Protein AF-A0A2S6QCD1-F1 (afdb_monomer_lite)

Structure (mmCIF, N/CA/C/O backbone):
data_AF-A0A2S6QCD1-F1
#
_entry.id   AF-A0A2S6QCD1-F1
#
loop_
_atom_site.group_PDB
_atom_site.id
_atom_site.type_symbol
_atom_site.label_atom_id
_atom_site.label_alt_id
_atom_site.label_comp_id
_atom_site.label_asym_id
_atom_site.label_entity_id
_atom_site.label_seq_id
_atom_site.pdbx_PDB_ins_code
_atom_site.Cartn_x
_atom_site.Cartn_y
_atom_site.Cartn_z
_atom_site.occupancy
_atom_site.B_iso_or_equiv
_atom_site.auth_seq_id
_atom_site.auth_comp_id
_atom_site.auth_asym_id
_atom_site.auth_atom_id
_atom_site.pdbx_PDB_model_num
ATOM 1 N N . MET A 1 1 ? -25.610 -1.539 6.648 1.00 67.94 1 MET A N 1
ATOM 2 C CA . MET A 1 1 ? -25.029 -2.696 7.358 1.00 67.94 1 MET A CA 1
ATOM 3 C C . MET A 1 1 ? -24.062 -2.124 8.366 1.00 67.94 1 MET A C 1
ATOM 5 O O . MET A 1 1 ? -23.343 -1.209 7.986 1.00 67.94 1 MET A O 1
ATOM 9 N N . ASN A 1 2 ? -24.122 -2.568 9.617 1.00 76.62 2 ASN A N 1
ATOM 10 C CA . ASN A 1 2 ? -23.257 -2.034 10.668 1.00 76.62 2 ASN A CA 1
ATOM 11 C C . ASN A 1 2 ? -22.006 -2.89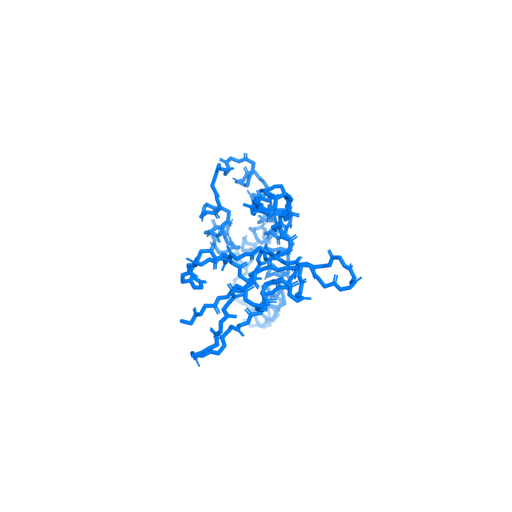9 10.776 1.00 76.62 2 ASN A C 1
ATOM 13 O O . ASN A 1 2 ? -22.045 -4.085 10.435 1.00 76.62 2 ASN A O 1
ATOM 17 N N . VAL A 1 3 ? -20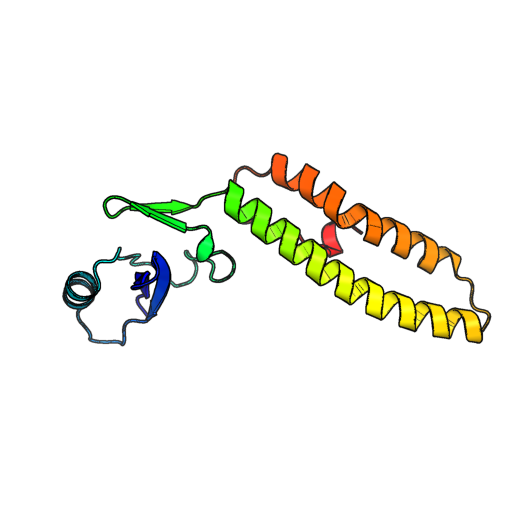.909 -2.302 11.220 1.00 80.56 3 VAL A N 1
ATOM 18 C CA . VAL A 1 3 ? -19.627 -2.982 11.390 1.00 80.56 3 VAL A CA 1
ATOM 19 C C . VAL A 1 3 ? -19.071 -2.694 12.776 1.00 80.56 3 VAL A C 1
ATOM 21 O O . VAL A 1 3 ? -19.347 -1.649 13.358 1.00 80.56 3 VAL A O 1
ATOM 24 N N . ILE A 1 4 ? -18.303 -3.636 13.311 1.00 82.50 4 ILE A N 1
ATOM 25 C CA . ILE A 1 4 ? -17.573 -3.472 14.568 1.00 82.50 4 ILE A CA 1
ATOM 26 C C . ILE A 1 4 ? -16.097 -3.686 14.267 1.00 82.50 4 ILE A C 1
ATOM 28 O O . ILE A 1 4 ? -15.738 -4.709 13.681 1.00 82.50 4 ILE A O 1
ATOM 32 N N . LEU A 1 5 ? -15.257 -2.736 14.677 1.00 84.50 5 LEU A N 1
ATOM 33 C CA . LEU A 1 5 ? -13.808 -2.882 14.651 1.00 84.50 5 LEU A CA 1
ATOM 34 C C . LEU A 1 5 ? -13.351 -3.347 16.038 1.00 84.50 5 LEU A C 1
ATOM 36 O O . LEU A 1 5 ? -13.658 -2.721 17.054 1.00 84.50 5 LEU A O 1
ATOM 40 N N . HIS A 1 6 ? -12.634 -4.462 16.103 1.00 84.00 6 HIS A N 1
ATOM 41 C CA . HIS A 1 6 ? -12.171 -5.023 17.370 1.00 84.00 6 HIS A CA 1
ATOM 42 C C . HIS A 1 6 ? -10.815 -5.709 17.224 1.00 84.00 6 HIS A C 1
ATOM 44 O O . HIS A 1 6 ? -10.312 -5.899 16.116 1.00 84.00 6 HIS A O 1
ATOM 50 N N . LYS A 1 7 ? -10.222 -6.088 18.357 1.00 84.81 7 LYS A N 1
ATOM 51 C CA . LYS A 1 7 ? -9.048 -6.959 18.398 1.00 84.81 7 LYS A CA 1
ATOM 52 C C . LYS A 1 7 ? -9.498 -8.420 18.436 1.00 84.81 7 LYS A C 1
ATOM 54 O O . LYS A 1 7 ? -10.483 -8.735 19.100 1.00 84.81 7 LYS A O 1
ATOM 59 N N . ASN A 1 8 ? -8.818 -9.303 17.711 1.00 85.00 8 ASN A N 1
ATOM 60 C CA . ASN A 1 8 ? -8.969 -10.750 17.901 1.00 85.00 8 ASN A CA 1
ATOM 61 C C . ASN A 1 8 ? -8.037 -11.259 19.015 1.00 85.00 8 ASN A C 1
ATOM 63 O O . ASN A 1 8 ? -7.246 -10.491 19.564 1.00 85.00 8 ASN A O 1
ATOM 67 N N . ASP A 1 9 ? -8.084 -12.562 19.296 1.00 84.12 9 ASP A N 1
ATOM 68 C CA . ASP A 1 9 ? -7.270 -13.211 20.339 1.00 84.12 9 ASP A CA 1
ATOM 69 C C . ASP A 1 9 ? -5.752 -13.040 20.131 1.00 84.12 9 ASP A C 1
ATOM 71 O O . ASP A 1 9 ? -4.978 -13.093 21.082 1.00 84.12 9 ASP A O 1
ATOM 75 N N . ASN A 1 10 ? -5.323 -12.761 18.895 1.00 85.06 10 ASN A N 1
ATOM 76 C CA . ASN A 1 10 ? -3.927 -12.502 18.537 1.00 85.06 10 ASN A CA 1
ATOM 77 C C . ASN A 1 10 ? -3.553 -11.005 18.596 1.00 85.06 10 ASN A C 1
ATOM 79 O O . ASN A 1 10 ? -2.481 -10.622 18.131 1.00 85.06 10 ASN A O 1
ATOM 83 N N . GLY A 1 11 ? -4.440 -10.125 19.076 1.00 81.12 11 GLY A N 1
ATOM 84 C CA . GLY A 1 11 ? -4.205 -8.676 19.144 1.00 81.12 11 GLY A CA 1
ATOM 85 C C . GLY A 1 11 ? -4.226 -7.950 17.789 1.00 81.12 11 GLY A C 1
ATOM 86 O O . GLY A 1 11 ? -3.819 -6.786 17.692 1.00 81.12 11 GLY A O 1
ATOM 87 N N . SER A 1 12 ? -4.713 -8.602 16.731 1.00 84.44 12 SER A N 1
ATOM 88 C CA . SER A 1 12 ? -4.857 -8.011 15.392 1.00 84.44 12 SER A CA 1
ATOM 89 C C . SER A 1 12 ? -6.200 -7.302 15.240 1.00 84.44 12 SER A C 1
ATOM 91 O O . SER A 1 12 ? -7.193 -7.742 15.814 1.00 84.44 12 SER A O 1
ATOM 93 N N . ASN A 1 13 ? -6.246 -6.225 14.450 1.00 86.06 13 ASN A N 1
ATOM 94 C CA . ASN A 1 13 ? -7.502 -5.537 14.146 1.00 86.06 13 ASN A CA 1
ATOM 95 C C . ASN A 1 13 ? -8.337 -6.355 13.164 1.00 86.06 13 ASN A C 1
ATOM 97 O O . ASN A 1 13 ? -7.832 -6.792 12.131 1.00 86.06 13 ASN A O 1
ATOM 101 N N . VAL A 1 14 ? -9.620 -6.516 13.466 1.00 85.19 14 VAL A N 1
ATOM 102 C CA . VAL A 1 14 ? -10.580 -7.254 12.647 1.00 85.19 14 VAL A CA 1
ATOM 103 C C . VAL A 1 14 ? -11.883 -6.470 12.558 1.00 85.19 14 VAL A C 1
ATOM 105 O O . VAL A 1 14 ? -12.327 -5.859 13.531 1.00 85.19 14 VAL A O 1
ATOM 108 N N . ILE A 1 15 ? -12.497 -6.496 11.374 1.00 84.88 15 ILE A N 1
ATOM 109 C CA . ILE A 1 15 ? -13.832 -5.950 11.137 1.00 84.88 15 ILE A CA 1
ATOM 110 C C . ILE A 1 15 ? -14.828 -7.100 11.098 1.00 84.88 15 ILE A C 1
ATOM 112 O O . ILE A 1 15 ? -14.682 -8.037 10.314 1.00 84.88 15 ILE A O 1
ATOM 116 N N . SER A 1 16 ? -15.872 -6.979 11.907 1.00 84.25 16 SER A N 1
ATOM 117 C CA . SER A 1 16 ? -16.998 -7.904 11.933 1.00 84.25 16 SER A CA 1
ATOM 118 C C . SER A 1 16 ? -18.255 -7.220 11.406 1.00 84.25 16 SER A C 1
ATOM 120 O O . SER A 1 16 ? -18.619 -6.130 11.852 1.00 84.25 16 SER A O 1
ATOM 122 N N . TYR A 1 17 ? -18.936 -7.864 10.460 1.00 84.75 17 TYR A N 1
ATOM 123 C CA . TYR 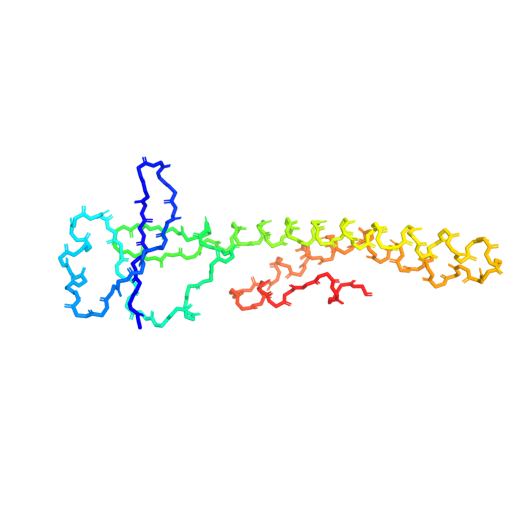A 1 17 ? -20.200 -7.376 9.915 1.00 84.75 17 TYR A CA 1
ATOM 124 C C . TYR A 1 17 ? -21.372 -7.809 10.788 1.00 84.75 17 TYR A C 1
ATOM 126 O O . TYR A 1 17 ? -21.528 -8.988 11.104 1.00 84.75 17 TYR A O 1
ATOM 134 N N . VAL A 1 18 ? -22.238 -6.859 11.130 1.00 82.44 18 VAL A N 1
ATOM 135 C CA . VAL A 1 18 ? -23.432 -7.129 11.928 1.00 82.44 18 VAL A CA 1
ATOM 136 C C . VAL A 1 18 ? -24.632 -7.309 11.005 1.00 82.44 18 VAL A C 1
ATOM 138 O O . VAL A 1 18 ? -25.014 -6.401 10.256 1.00 82.44 18 VAL A O 1
ATOM 141 N N . ALA A 1 19 ? -25.235 -8.497 11.074 1.00 83.94 19 ALA A N 1
ATOM 142 C CA . ALA A 1 19 ? -26.440 -8.832 10.331 1.00 83.94 19 ALA A CA 1
ATOM 143 C C . ALA A 1 19 ? -27.618 -7.920 10.716 1.00 83.94 19 ALA A C 1
ATOM 145 O O . ALA A 1 19 ? -27.732 -7.427 11.842 1.00 83.94 19 ALA A O 1
ATOM 146 N N . LYS A 1 20 ? -28.525 -7.691 9.763 1.00 83.12 20 LYS A N 1
ATOM 147 C CA . LYS A 1 20 ? -29.698 -6.835 9.977 1.00 83.12 20 LYS A CA 1
ATOM 148 C C . LYS A 1 20 ? -30.588 -7.421 11.084 1.00 83.12 20 LYS A C 1
ATOM 150 O O . LYS A 1 20 ? -30.875 -8.611 11.071 1.00 83.12 20 LYS A O 1
ATOM 155 N N . GLY A 1 21 ? -31.046 -6.575 12.008 1.00 82.44 21 GLY A N 1
ATOM 156 C CA . GLY A 1 21 ? -31.936 -6.970 13.109 1.00 82.44 21 GLY A CA 1
ATOM 157 C C . GLY A 1 21 ? -31.231 -7.462 14.379 1.00 82.44 21 GLY A C 1
ATOM 158 O O . GLY A 1 21 ? -31.908 -7.710 15.371 1.00 82.44 21 GLY A O 1
ATOM 159 N N . TYR A 1 22 ? -29.899 -7.566 14.383 1.00 84.00 22 TYR A N 1
ATOM 160 C CA . TYR A 1 22 ? -29.126 -7.896 15.582 1.00 84.00 22 TYR A CA 1
ATOM 161 C C . TYR A 1 22 ? -28.767 -6.647 16.400 1.00 84.00 22 TYR A C 1
ATOM 163 O O . TYR A 1 22 ? -28.523 -5.574 15.848 1.00 84.00 22 TYR A O 1
ATOM 171 N N . ASP A 1 23 ? -28.708 -6.809 17.726 1.00 85.38 23 ASP A N 1
ATOM 172 C CA . ASP A 1 23 ? -28.311 -5.758 18.669 1.00 85.38 23 ASP A CA 1
ATOM 173 C C . ASP A 1 23 ? -26.780 -5.621 18.729 1.00 85.38 23 ASP A C 1
ATOM 175 O O . ASP A 1 23 ? -26.076 -6.461 19.298 1.00 85.38 23 ASP A O 1
ATOM 179 N N . ILE A 1 24 ? -26.274 -4.531 18.154 1.00 80.12 24 ILE A N 1
ATOM 180 C CA . ILE A 1 24 ? -24.844 -4.201 18.086 1.00 80.12 24 ILE A CA 1
ATOM 181 C C . ILE A 1 24 ? -24.241 -4.041 19.481 1.00 80.12 24 ILE A C 1
ATOM 183 O O . ILE A 1 24 ? -23.153 -4.558 19.730 1.00 80.12 24 ILE A O 1
ATOM 187 N N . LYS A 1 25 ? -24.951 -3.393 20.416 1.00 81.06 25 LYS A N 1
ATOM 188 C CA . LYS A 1 25 ? -24.440 -3.143 21.773 1.00 81.06 25 LYS A CA 1
ATOM 189 C C . LYS A 1 25 ? -24.228 -4.449 22.523 1.00 81.06 25 LYS A C 1
ATOM 191 O O . LYS A 1 25 ? -23.289 -4.577 23.310 1.00 81.06 25 LYS A O 1
ATOM 196 N N . LYS A 1 26 ? -25.101 -5.430 22.283 1.00 84.06 26 LYS A N 1
ATOM 197 C CA . LYS A 1 26 ? -24.956 -6.770 22.853 1.00 84.06 26 LYS A CA 1
ATOM 198 C C . LYS A 1 26 ? -23.740 -7.488 22.274 1.00 84.06 26 LYS A C 1
ATOM 200 O O . LYS A 1 26 ? -22.962 -8.037 23.048 1.00 84.06 26 LYS A O 1
ATOM 205 N N . ILE A 1 27 ? -23.561 -7.450 20.951 1.00 83.69 27 ILE A N 1
ATOM 206 C CA . ILE A 1 27 ? -22.409 -8.072 20.283 1.00 83.69 27 ILE A CA 1
ATOM 207 C C . ILE A 1 27 ? -21.111 -7.434 20.780 1.00 83.69 27 ILE A C 1
ATOM 209 O O . ILE A 1 27 ? -20.238 -8.151 21.251 1.00 83.69 27 ILE A O 1
ATOM 213 N N . GLN A 1 28 ? -21.013 -6.102 20.783 1.00 78.56 28 GLN A N 1
ATOM 214 C CA . GLN A 1 28 ? -19.832 -5.358 21.231 1.00 78.56 28 GLN A CA 1
ATOM 215 C C . GLN A 1 28 ? -19.347 -5.797 22.622 1.00 78.56 28 GLN A C 1
ATOM 217 O O . GLN A 1 28 ? -18.152 -6.011 22.817 1.00 78.56 28 GLN A O 1
ATOM 222 N N . LYS A 1 29 ? -20.269 -5.975 23.579 1.00 80.50 29 LYS A N 1
ATOM 223 C CA . LYS A 1 29 ? -19.941 -6.439 24.937 1.00 80.50 29 LYS A CA 1
ATOM 224 C C . LYS A 1 29 ? -19.359 -7.852 24.973 1.00 80.50 29 LYS A C 1
ATOM 226 O O . LYS A 1 29 ? -18.592 -8.149 25.879 1.00 80.50 29 LYS A O 1
ATOM 231 N N . GLN A 1 30 ? -19.739 -8.717 24.034 1.00 82.75 30 GLN A N 1
ATOM 232 C CA . GLN A 1 30 ? -19.253 -10.098 23.971 1.00 82.75 30 GLN A CA 1
ATOM 233 C C . GLN A 1 30 ? -17.843 -10.190 23.383 1.00 82.75 30 GLN A C 1
ATOM 235 O O . GLN A 1 30 ? -17.060 -11.012 23.840 1.00 82.75 30 GLN A O 1
ATOM 240 N N . ILE A 1 31 ? -17.527 -9.353 22.391 1.00 79.56 31 ILE A N 1
ATOM 241 C CA . ILE A 1 31 ? -16.240 -9.390 21.674 1.00 79.56 31 ILE A CA 1
ATOM 242 C C . ILE A 1 31 ? -15.211 -8.363 22.170 1.00 79.56 31 ILE A C 1
ATOM 244 O O . ILE A 1 31 ? -14.068 -8.410 21.737 1.00 79.56 31 ILE A O 1
ATOM 248 N N . GLY A 1 32 ? -15.585 -7.434 23.059 1.00 69.88 32 GLY A N 1
ATOM 249 C CA . GLY A 1 32 ? -14.647 -6.469 23.650 1.00 69.88 32 GLY A CA 1
ATOM 250 C C . GLY A 1 32 ? -14.065 -5.466 22.643 1.00 69.88 32 GLY A C 1
ATOM 251 O O . GLY A 1 32 ? -12.857 -5.252 22.614 1.00 69.88 32 GLY A O 1
ATOM 252 N N . GLY A 1 33 ? -14.914 -4.867 21.800 1.00 69.19 33 GLY A N 1
ATOM 253 C CA . GLY A 1 33 ? -14.499 -3.991 20.694 1.00 69.19 33 GLY A CA 1
ATOM 254 C C . GLY A 1 33 ? -15.075 -2.575 20.719 1.00 69.19 33 GLY A C 1
ATOM 255 O O . GLY A 1 33 ? -15.866 -2.214 21.596 1.00 69.19 33 GLY A O 1
ATOM 256 N N . VAL A 1 34 ? -14.714 -1.786 19.702 1.00 67.00 34 VAL A N 1
ATOM 257 C CA . VAL A 1 34 ? -15.238 -0.431 19.491 1.00 67.00 34 VAL A CA 1
ATOM 258 C C . VAL A 1 34 ? -16.255 -0.434 18.364 1.00 67.00 34 VAL A C 1
ATOM 260 O O . VAL A 1 34 ? -16.010 -0.908 17.254 1.00 67.00 34 VAL A O 1
ATOM 263 N N . GLU A 1 35 ? -17.434 0.097 18.666 1.00 67.00 35 GLU A N 1
ATOM 264 C CA . GLU A 1 35 ? -18.468 0.322 17.669 1.00 67.00 35 GLU A CA 1
ATOM 265 C C . GLU A 1 35 ? -18.068 1.513 16.792 1.00 67.00 35 GLU A C 1
ATOM 267 O O . GLU A 1 35 ? -18.106 2.659 17.234 1.00 67.00 35 GLU A O 1
ATOM 2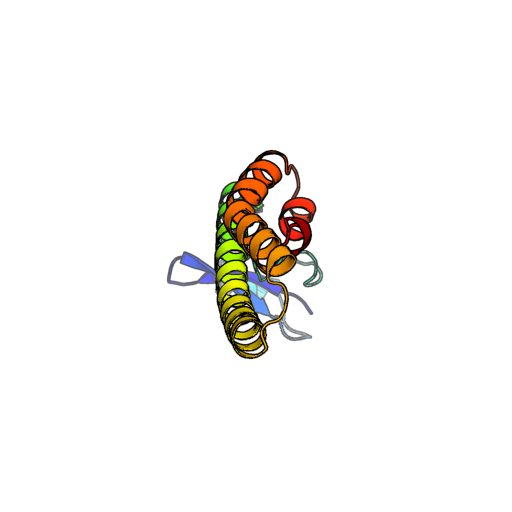72 N N . ILE A 1 36 ? -17.720 1.250 15.531 1.00 62.28 36 ILE A N 1
ATOM 273 C CA . ILE A 1 36 ? -17.708 2.292 14.504 1.00 62.28 36 ILE A CA 1
ATOM 274 C C . ILE A 1 36 ? -19.053 2.206 13.792 1.00 62.28 36 ILE A C 1
ATOM 276 O O . ILE A 1 36 ? -19.240 1.469 12.824 1.00 62.28 36 ILE A O 1
ATOM 280 N N . SER A 1 37 ? -20.029 2.933 14.335 1.00 51.00 37 SER A N 1
ATOM 281 C CA . SER A 1 37 ? -21.366 3.052 13.755 1.00 51.00 37 SER A CA 1
ATOM 282 C C . SER A 1 37 ? -21.347 4.042 12.594 1.00 51.00 37 SER A C 1
ATOM 284 O O . SER A 1 37 ? -21.965 5.102 12.661 1.00 51.00 37 SER A O 1
ATOM 286 N N . THR A 1 38 ? -20.684 3.701 11.500 1.00 47.81 38 THR A N 1
ATOM 287 C CA . THR A 1 38 ? -20.856 4.436 10.251 1.00 47.81 38 THR A CA 1
ATOM 288 C C . THR A 1 38 ? -20.667 3.516 9.053 1.00 47.81 38 THR A C 1
ATOM 290 O O . THR A 1 38 ? -20.204 2.381 9.164 1.00 47.81 38 THR A O 1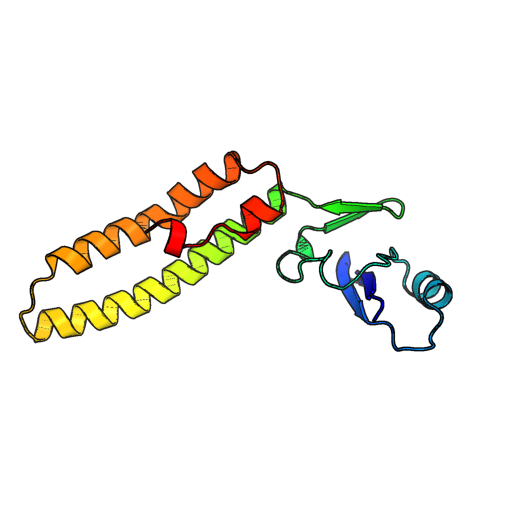
ATOM 293 N N . LYS A 1 39 ? -21.165 3.958 7.894 1.00 54.19 39 LYS A N 1
ATOM 294 C CA . LYS A 1 39 ? -21.088 3.225 6.624 1.00 54.19 39 LYS A CA 1
ATOM 295 C C . LYS A 1 39 ? -19.654 2.718 6.430 1.00 54.19 39 LYS A C 1
ATOM 297 O O . LYS A 1 39 ? -18.712 3.417 6.776 1.00 54.19 39 LYS A O 1
ATOM 302 N N . SER A 1 40 ? -19.485 1.562 5.792 1.00 57.53 40 SER A N 1
ATOM 303 C CA . SER A 1 40 ? -18.185 0.942 5.456 1.00 57.53 40 SER A CA 1
ATOM 304 C C . SER A 1 40 ? -17.185 1.840 4.701 1.00 57.53 40 SER A C 1
ATOM 306 O O . SER A 1 40 ? -16.126 1.375 4.315 1.00 57.53 40 SER A O 1
ATOM 308 N N . GLN A 1 41 ? -17.555 3.085 4.413 1.00 60.59 41 GLN A N 1
ATOM 309 C CA . GLN A 1 41 ? -16.780 4.112 3.738 1.00 60.59 41 GLN A CA 1
ATOM 310 C C . GLN A 1 41 ? -15.762 4.783 4.675 1.00 60.59 41 GLN A C 1
ATOM 312 O O . GLN A 1 41 ? -14.767 5.298 4.178 1.00 60.59 41 GLN A O 1
ATOM 317 N N . ASP A 1 42 ? -15.975 4.739 5.997 1.00 67.50 42 ASP A N 1
ATOM 318 C CA . ASP A 1 42 ? -15.104 5.428 6.966 1.00 67.50 42 ASP A CA 1
ATOM 319 C C . ASP A 1 42 ? -13.911 4.575 7.427 1.00 67.50 42 ASP A C 1
ATOM 321 O O . ASP A 1 42 ? -12.940 5.098 7.976 1.00 67.50 42 ASP A O 1
ATOM 325 N N . ILE A 1 43 ? -13.967 3.260 7.192 1.00 74.88 43 ILE A N 1
ATOM 326 C CA . ILE A 1 43 ? -12.859 2.343 7.458 1.00 74.88 43 ILE A CA 1
ATOM 327 C C . ILE A 1 43 ? -12.305 1.855 6.132 1.00 74.88 43 ILE A C 1
ATOM 329 O O . ILE A 1 43 ? -13.027 1.273 5.322 1.00 74.88 43 ILE A O 1
ATOM 333 N N . ASP A 1 44 ? -11.006 2.038 5.934 1.00 78.25 44 ASP A N 1
ATOM 334 C CA . ASP A 1 44 ? -10.331 1.464 4.785 1.00 78.25 44 ASP A CA 1
ATOM 335 C C . ASP A 1 44 ? -9.802 0.068 5.111 1.00 78.25 44 ASP A C 1
ATOM 337 O O . ASP A 1 44 ? -8.902 -0.103 5.937 1.00 78.25 44 ASP A O 1
ATOM 341 N N . PHE A 1 45 ? -10.357 -0.938 4.438 1.00 80.12 45 PHE A N 1
ATOM 342 C CA . PHE A 1 45 ? -9.949 -2.334 4.590 1.00 80.12 45 PHE A CA 1
ATOM 343 C C . PHE A 1 45 ? -8.465 -2.542 4.287 1.00 80.12 45 PHE A C 1
ATOM 345 O O . PHE A 1 45 ? -7.816 -3.364 4.931 1.00 80.12 45 PHE A O 1
ATOM 352 N N . ASP A 1 46 ? -7.910 -1.748 3.373 1.00 82.06 46 ASP A N 1
ATOM 353 C CA . ASP A 1 46 ? -6.501 -1.806 3.010 1.00 82.06 46 ASP A CA 1
ATOM 354 C C . ASP A 1 46 ? -5.561 -1.349 4.129 1.00 82.06 46 ASP A C 1
ATOM 356 O O . ASP A 1 46 ? -4.377 -1.694 4.117 1.00 82.06 46 ASP A O 1
ATOM 360 N N . TYR A 1 47 ? -6.088 -0.585 5.087 1.00 87.00 47 TYR A N 1
ATOM 361 C CA . TYR A 1 47 ? -5.350 0.013 6.196 1.00 87.00 47 TYR A CA 1
ATOM 362 C C . TYR A 1 47 ? -5.927 -0.370 7.551 1.00 87.00 47 TYR A C 1
ATOM 364 O O . TYR A 1 47 ? -5.569 0.240 8.551 1.00 87.00 47 TYR A O 1
ATOM 372 N N . ILE A 1 48 ? -6.750 -1.420 7.628 1.00 86.50 48 ILE A N 1
ATOM 373 C CA . ILE A 1 48 ? -7.300 -1.928 8.894 1.00 86.50 48 ILE A CA 1
ATOM 374 C C . ILE A 1 48 ? -6.203 -2.149 9.956 1.00 86.50 48 ILE A C 1
ATOM 376 O O . ILE A 1 48 ? -6.388 -1.887 11.144 1.00 86.50 48 ILE A O 1
ATOM 380 N N . ASN A 1 49 ? -5.011 -2.561 9.521 1.00 87.19 49 ASN A N 1
ATOM 381 C CA . ASN A 1 49 ? -3.853 -2.799 10.380 1.00 87.19 49 ASN A CA 1
ATOM 382 C C . ASN A 1 49 ? -3.192 -1.519 10.914 1.00 87.19 49 ASN A C 1
ATOM 384 O O . ASN A 1 49 ? -2.389 -1.612 11.843 1.00 87.19 49 ASN A O 1
ATOM 388 N N . ALA A 1 50 ? -3.507 -0.359 10.338 1.00 89.69 50 ALA A N 1
ATOM 389 C CA . ALA A 1 50 ? -3.052 0.957 10.773 1.00 89.69 50 ALA A CA 1
ATOM 390 C C . ALA A 1 50 ? -4.002 1.614 11.788 1.00 89.69 50 ALA A C 1
ATOM 392 O O . ALA A 1 50 ? -3.704 2.688 12.283 1.00 89.69 50 ALA A O 1
ATOM 393 N N . TYR A 1 51 ? -5.134 0.999 12.132 1.00 86.50 51 TYR A N 1
ATOM 394 C CA . TYR A 1 51 ? -5.990 1.531 13.191 1.00 86.50 51 TYR A CA 1
ATOM 395 C C . TYR A 1 51 ? -5.484 1.097 14.576 1.00 86.50 51 TYR A C 1
ATOM 397 O O . TYR A 1 51 ? -5.163 -0.068 14.798 1.00 86.50 51 TYR A O 1
ATOM 405 N N . ASP A 1 52 ? -5.431 2.013 15.529 1.00 82.38 52 ASP A N 1
ATOM 406 C CA . ASP A 1 52 ? -5.278 1.720 16.949 1.00 82.38 52 ASP A CA 1
ATOM 407 C C . ASP A 1 52 ? -6.638 1.796 17.651 1.00 82.38 52 ASP A C 1
ATOM 409 O O . ASP A 1 52 ? -7.491 2.618 17.310 1.00 82.38 52 ASP A O 1
ATOM 413 N N . ILE A 1 53 ? -6.840 0.908 18.623 1.00 80.31 53 ILE A N 1
ATOM 414 C CA . ILE A 1 53 ? -8.079 0.790 19.388 1.00 80.31 53 ILE A CA 1
ATOM 415 C C . ILE A 1 53 ? -7.718 0.922 20.863 1.00 80.31 53 ILE A C 1
ATOM 417 O O . ILE A 1 53 ? -7.274 -0.040 21.492 1.00 80.31 53 ILE A O 1
ATOM 421 N N . SER A 1 54 ? -7.926 2.111 21.422 1.00 74.69 54 SER A N 1
ATOM 422 C CA . SER A 1 54 ? -7.554 2.437 22.798 1.00 74.69 54 SER A CA 1
ATOM 423 C C . SER A 1 54 ? -8.690 3.171 23.509 1.00 74.69 54 SER A C 1
ATOM 425 O O . SER A 1 54 ? -9.260 4.132 22.998 1.00 74.69 54 SER A O 1
ATOM 427 N N . GLY A 1 55 ? -9.078 2.686 24.697 1.00 68.06 55 GLY A N 1
ATOM 428 C CA . GLY A 1 55 ? -10.071 3.357 25.549 1.00 68.06 55 GLY A CA 1
ATOM 429 C C . GLY A 1 55 ? -11.418 3.637 24.868 1.00 68.06 55 GLY A C 1
ATOM 430 O O . GLY A 1 55 ? -11.985 4.707 25.058 1.00 68.06 55 GLY A O 1
ATOM 431 N N . ASN A 1 56 ? -11.917 2.705 24.052 1.00 69.38 56 ASN A N 1
ATOM 432 C CA . ASN A 1 56 ? -13.107 2.868 23.207 1.00 69.38 56 ASN A CA 1
ATOM 433 C C . ASN A 1 56 ? -13.011 3.894 22.060 1.00 69.38 56 ASN A C 1
ATOM 435 O O . ASN A 1 56 ? -14.019 4.194 21.424 1.00 69.38 56 ASN A O 1
ATOM 439 N N . THR A 1 57 ? -11.816 4.395 21.758 1.00 74.06 57 THR A N 1
ATOM 440 C CA . THR A 1 57 ? -11.562 5.294 20.628 1.00 74.06 57 THR A CA 1
ATOM 4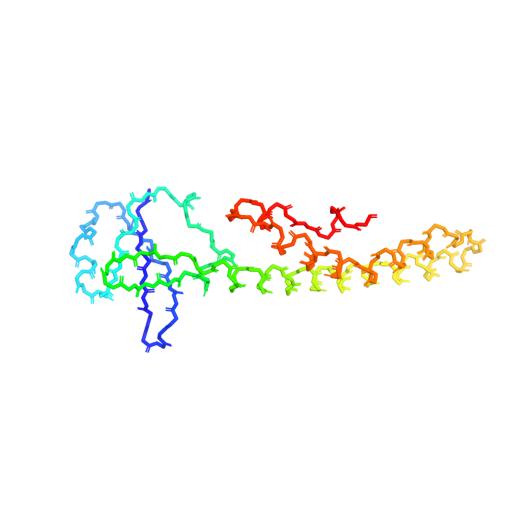41 C C . THR A 1 57 ? -10.817 4.551 19.529 1.00 74.06 57 THR A C 1
ATOM 443 O O . THR A 1 57 ? -10.029 3.644 19.802 1.00 74.06 57 THR A O 1
ATOM 446 N N . VAL A 1 58 ? -11.077 4.939 18.282 1.00 79.25 58 VAL A N 1
ATOM 447 C CA . VAL A 1 58 ? -10.339 4.456 17.118 1.00 79.25 58 VAL A CA 1
ATOM 448 C C . VAL A 1 58 ? -9.490 5.591 16.573 1.00 79.25 58 VAL A C 1
ATOM 450 O O . VAL A 1 58 ? -10.024 6.616 16.157 1.00 79.25 58 VAL A O 1
ATOM 453 N N . ASN A 1 59 ? -8.178 5.386 16.567 1.00 81.81 59 ASN A N 1
ATOM 454 C CA . ASN A 1 59 ? -7.208 6.326 16.022 1.00 81.81 59 ASN A CA 1
ATOM 455 C C . ASN A 1 59 ? -6.541 5.698 14.801 1.00 81.81 59 ASN A C 1
ATOM 457 O O . ASN A 1 59 ? -6.280 4.501 14.791 1.00 81.81 59 ASN A O 1
ATOM 461 N N . LEU A 1 60 ? -6.267 6.479 13.763 1.00 83.69 60 LEU A N 1
ATOM 462 C CA . LEU A 1 60 ? -5.485 6.001 12.627 1.00 83.69 60 LEU A CA 1
ATOM 463 C C . LEU A 1 60 ? -4.015 6.359 12.843 1.00 83.69 60 LEU A C 1
ATOM 465 O O . LEU A 1 60 ? -3.668 7.532 12.970 1.00 83.69 60 LEU A O 1
ATOM 469 N N . ASP A 1 61 ? -3.159 5.349 12.826 1.00 88.25 61 ASP A N 1
ATOM 470 C CA . ASP A 1 61 ? -1.714 5.497 12.769 1.00 88.25 61 ASP A CA 1
ATOM 471 C C . ASP A 1 61 ? -1.296 5.842 11.331 1.00 88.25 61 ASP A C 1
ATOM 473 O O . ASP A 1 61 ? -1.217 4.989 10.440 1.00 88.25 61 ASP A O 1
ATOM 477 N N . LEU A 1 62 ? -1.065 7.135 11.095 1.00 87.25 62 LEU A N 1
ATOM 478 C CA . LEU A 1 62 ? -0.638 7.632 9.789 1.00 87.25 62 LEU A CA 1
ATOM 479 C C . LEU A 1 62 ? 0.756 7.134 9.406 1.00 87.25 62 LEU A C 1
ATOM 481 O O . LEU A 1 62 ? 1.015 6.960 8.220 1.00 87.25 62 LEU A O 1
ATOM 485 N N . GLU A 1 63 ? 1.649 6.897 10.365 1.00 90.19 63 GLU A N 1
ATOM 486 C CA . GLU A 1 63 ? 2.994 6.394 10.084 1.00 90.19 63 GLU A CA 1
ATOM 487 C C . GLU A 1 63 ? 2.912 4.973 9.528 1.00 90.19 63 GLU A C 1
ATOM 489 O O . GLU A 1 63 ? 3.366 4.708 8.412 1.00 90.19 63 GLU A O 1
ATOM 494 N N . LYS A 1 64 ? 2.170 4.100 10.209 1.00 90.56 64 LYS A N 1
ATOM 495 C CA . LYS A 1 64 ? 1.914 2.741 9.726 1.00 90.56 64 LYS A CA 1
ATOM 496 C C . LYS A 1 64 ? 1.149 2.715 8.403 1.00 90.56 64 LYS A C 1
ATOM 498 O O . LYS A 1 64 ? 1.399 1.858 7.552 1.00 90.56 64 LYS A O 1
ATOM 503 N N . ALA A 1 65 ? 0.227 3.654 8.183 1.00 91.94 65 ALA A N 1
ATOM 504 C CA . ALA A 1 65 ? -0.438 3.791 6.889 1.00 91.94 65 ALA A CA 1
ATOM 505 C C . ALA A 1 65 ? 0.553 4.156 5.767 1.00 91.94 65 ALA A C 1
ATOM 507 O O . ALA A 1 65 ? 0.488 3.571 4.683 1.00 91.94 65 ALA A O 1
ATOM 508 N N . ARG A 1 66 ? 1.511 5.058 6.015 1.00 92.56 66 ARG A N 1
ATOM 509 C CA . ARG A 1 66 ? 2.570 5.389 5.044 1.00 92.56 66 ARG A CA 1
ATOM 510 C C . ARG A 1 66 ? 3.436 4.171 4.723 1.00 92.56 66 ARG A C 1
ATOM 512 O O . ARG A 1 66 ? 3.651 3.878 3.547 1.00 92.56 66 ARG A O 1
ATOM 519 N N . GLU A 1 67 ? 3.860 3.413 5.733 1.00 92.69 67 GLU A N 1
ATOM 520 C CA . GLU A 1 67 ? 4.656 2.192 5.539 1.00 92.69 67 GLU A CA 1
ATOM 521 C C . GLU A 1 67 ? 3.939 1.167 4.650 1.00 92.69 67 GLU A C 1
ATOM 523 O O . GLU A 1 67 ? 4.504 0.653 3.678 1.00 92.69 67 GLU A O 1
ATOM 528 N N . LEU A 1 68 ? 2.661 0.903 4.943 1.00 93.44 68 LEU A N 1
ATOM 529 C CA . LEU A 1 68 ? 1.832 0.002 4.143 1.00 93.44 68 LEU A CA 1
ATOM 530 C C . LEU A 1 68 ? 1.673 0.509 2.706 1.00 93.44 68 LEU A C 1
ATOM 532 O O . LEU A 1 68 ? 1.710 -0.290 1.765 1.00 93.44 68 LEU A O 1
ATOM 536 N N . LYS A 1 69 ? 1.538 1.826 2.513 1.00 94.12 69 LYS A N 1
ATOM 537 C CA . LYS A 1 69 ? 1.432 2.421 1.179 1.00 94.12 69 LYS A CA 1
ATOM 538 C C . LYS A 1 69 ? 2.712 2.237 0.369 1.00 94.12 69 LYS A C 1
ATOM 540 O O . LYS A 1 69 ? 2.634 1.815 -0.786 1.00 94.12 69 LYS A O 1
ATOM 545 N N . ILE A 1 70 ? 3.877 2.497 0.964 1.00 94.19 70 ILE A N 1
ATOM 546 C CA . ILE A 1 70 ? 5.175 2.266 0.314 1.00 94.19 70 ILE A CA 1
ATOM 547 C C . ILE A 1 70 ? 5.339 0.804 -0.070 1.00 94.19 70 ILE A C 1
ATOM 549 O O . ILE A 1 70 ? 5.747 0.509 -1.195 1.00 94.19 70 ILE A O 1
ATOM 553 N N . LYS A 1 71 ? 4.978 -0.116 0.828 1.00 94.25 71 LYS A N 1
ATOM 554 C CA . LYS A 1 71 ? 5.033 -1.548 0.538 1.00 94.25 71 LYS A CA 1
ATOM 555 C C . LYS A 1 71 ? 4.194 -1.903 -0.693 1.00 94.25 71 LYS A C 1
ATOM 557 O O . LYS A 1 71 ? 4.722 -2.515 -1.617 1.00 94.25 71 LYS A O 1
ATOM 562 N N . LYS A 1 72 ? 2.945 -1.433 -0.761 1.00 93.44 72 LYS A N 1
ATOM 563 C CA . LYS A 1 72 ? 2.060 -1.650 -1.920 1.00 93.44 72 LYS A CA 1
ATOM 564 C C . LYS A 1 72 ? 2.615 -1.069 -3.219 1.00 93.44 72 LYS A C 1
ATOM 566 O O . LYS A 1 72 ? 2.485 -1.684 -4.274 1.00 93.44 72 LYS A O 1
ATOM 571 N N . ILE A 1 73 ? 3.240 0.108 -3.159 1.00 94.75 73 ILE A N 1
ATOM 572 C CA . ILE A 1 73 ? 3.888 0.721 -4.328 1.00 94.75 73 ILE A CA 1
ATOM 573 C C . ILE A 1 73 ? 5.062 -0.139 -4.802 1.00 94.75 73 ILE A C 1
ATOM 575 O O . ILE A 1 73 ? 5.211 -0.332 -6.005 1.00 94.75 73 ILE A O 1
ATOM 579 N N . ARG A 1 74 ? 5.867 -0.691 -3.885 1.00 94.75 74 ARG A N 1
ATOM 580 C CA . ARG A 1 74 ? 6.967 -1.609 -4.228 1.00 94.75 74 ARG A CA 1
ATOM 581 C C . ARG A 1 74 ? 6.447 -2.902 -4.861 1.00 94.75 74 ARG A C 1
ATOM 583 O O . ARG A 1 74 ? 6.978 -3.307 -5.884 1.00 94.75 74 ARG A O 1
ATOM 590 N N . GLU A 1 75 ? 5.380 -3.485 -4.321 1.00 94.31 75 GLU A N 1
ATOM 591 C CA . GLU A 1 75 ? 4.735 -4.677 -4.895 1.00 94.31 75 GLU A CA 1
ATOM 592 C C . GLU A 1 75 ? 4.189 -4.398 -6.308 1.00 94.31 75 GLU A C 1
ATOM 594 O O . GLU A 1 75 ? 4.517 -5.111 -7.252 1.00 94.31 75 GLU A O 1
ATOM 599 N N . SER A 1 76 ? 3.452 -3.296 -6.487 1.00 93.69 76 SER A N 1
ATOM 600 C CA . SER A 1 76 ? 2.922 -2.892 -7.804 1.00 93.69 76 SER A CA 1
ATOM 601 C C . SER A 1 76 ? 4.042 -2.600 -8.811 1.00 93.69 76 SER A C 1
ATOM 603 O O . SER A 1 76 ? 3.923 -2.895 -9.998 1.00 93.69 76 SER A O 1
ATOM 605 N N . ARG A 1 77 ? 5.159 -2.023 -8.348 1.00 94.69 77 ARG A N 1
ATOM 606 C CA . ARG A 1 77 ? 6.356 -1.782 -9.166 1.00 94.69 77 ARG A CA 1
ATOM 607 C C . ARG A 1 77 ? 6.946 -3.084 -9.681 1.00 94.69 77 ARG A C 1
ATOM 609 O O . ARG A 1 77 ? 7.356 -3.138 -10.835 1.00 94.69 77 ARG A O 1
ATOM 616 N N . ASP A 1 78 ? 7.013 -4.103 -8.836 1.00 93.88 78 ASP A N 1
ATOM 617 C CA . ASP A 1 78 ? 7.587 -5.393 -9.208 1.00 93.88 78 ASP A CA 1
ATOM 618 C C . ASP A 1 78 ? 6.730 -6.081 -10.281 1.00 93.88 78 ASP A C 1
ATOM 620 O O . ASP A 1 78 ? 7.271 -6.596 -11.259 1.00 93.88 78 ASP A O 1
ATOM 624 N N . GLU A 1 79 ? 5.400 -5.981 -10.188 1.00 94.06 79 GLU A N 1
ATOM 625 C CA . GLU A 1 79 ? 4.488 -6.420 -11.255 1.00 94.06 79 GLU A CA 1
ATOM 626 C C . GLU A 1 79 ? 4.727 -5.664 -12.572 1.00 94.06 79 GLU A C 1
ATOM 628 O O . GLU A 1 79 ? 4.808 -6.276 -13.640 1.00 94.06 79 GLU A O 1
ATOM 633 N N . MET A 1 80 ? 4.904 -4.340 -12.507 1.00 93.50 80 MET A N 1
ATOM 634 C CA . MET A 1 80 ? 5.206 -3.526 -13.690 1.00 93.50 80 MET A CA 1
ATOM 635 C C . MET A 1 80 ? 6.577 -3.843 -14.298 1.00 93.50 80 MET A C 1
ATOM 637 O O . MET A 1 80 ? 6.716 -3.786 -15.518 1.00 93.50 80 MET A O 1
ATOM 641 N N . PHE A 1 81 ? 7.581 -4.213 -13.496 1.00 94.25 81 PHE A N 1
ATOM 642 C CA . PHE A 1 81 ? 8.869 -4.678 -14.021 1.00 94.25 81 PHE A CA 1
ATOM 643 C C . PHE A 1 81 ? 8.736 -5.992 -14.796 1.00 94.25 81 PHE A C 1
ATOM 645 O O . PHE A 1 81 ? 9.351 -6.133 -15.849 1.00 94.25 81 PHE A O 1
ATOM 652 N N . ILE A 1 82 ? 7.898 -6.924 -14.331 1.00 94.06 82 ILE A N 1
ATOM 653 C CA . ILE A 1 82 ? 7.633 -8.179 -15.051 1.00 94.06 82 ILE A CA 1
ATOM 654 C C . ILE A 1 82 ? 6.973 -7.902 -16.410 1.00 94.06 82 ILE A C 1
ATOM 656 O O . ILE A 1 82 ? 7.313 -8.538 -17.409 1.00 94.06 82 ILE A O 1
ATOM 660 N N . ASP A 1 83 ? 6.017 -6.972 -16.463 1.00 93.44 83 ASP A N 1
ATOM 661 C CA . ASP A 1 83 ? 5.401 -6.546 -17.724 1.00 93.44 83 ASP A CA 1
ATOM 662 C C . ASP A 1 83 ? 6.406 -5.836 -18.648 1.00 93.44 83 ASP A C 1
ATOM 664 O O . ASP A 1 83 ? 6.490 -6.141 -19.842 1.00 93.44 83 ASP A O 1
ATOM 668 N N . PHE A 1 84 ? 7.216 -4.939 -18.082 1.00 93.81 84 PHE A N 1
ATOM 669 C CA . PHE A 1 84 ? 8.287 -4.248 -18.789 1.00 93.81 84 PHE A CA 1
ATOM 670 C C . PHE A 1 84 ? 9.260 -5.228 -19.452 1.00 93.81 84 PHE A C 1
ATOM 672 O O . PHE A 1 84 ? 9.537 -5.080 -20.642 1.00 93.81 84 PHE A O 1
ATOM 679 N N . ASP A 1 85 ? 9.748 -6.235 -18.722 1.00 93.88 85 ASP A N 1
ATOM 680 C CA . ASP A 1 85 ? 10.726 -7.196 -19.242 1.00 93.88 85 ASP A CA 1
ATOM 681 C C . ASP A 1 85 ? 10.161 -7.960 -20.452 1.00 93.88 85 ASP A C 1
ATOM 683 O O . ASP A 1 85 ? 10.839 -8.108 -21.469 1.00 93.88 85 ASP A O 1
ATOM 687 N N . LYS A 1 86 ? 8.873 -8.335 -20.419 1.00 94.62 86 LYS A N 1
ATOM 688 C CA . LYS A 1 86 ? 8.194 -8.961 -21.570 1.00 94.62 86 LYS A CA 1
ATOM 689 C C . LYS A 1 86 ? 8.145 -8.037 -22.786 1.00 94.62 86 LYS A C 1
ATOM 691 O O . LYS A 1 86 ? 8.444 -8.472 -23.899 1.00 94.62 86 LYS A O 1
ATOM 696 N N . ARG A 1 87 ? 7.757 -6.771 -22.595 1.00 94.31 87 ARG A N 1
ATOM 697 C CA . ARG A 1 87 ? 7.701 -5.777 -23.683 1.00 94.31 87 ARG A CA 1
ATOM 698 C C . ARG A 1 87 ? 9.085 -5.488 -24.251 1.00 94.31 87 ARG A C 1
ATOM 700 O O . ARG A 1 87 ? 9.229 -5.363 -25.466 1.00 94.31 87 ARG A O 1
ATOM 707 N N . TYR A 1 88 ? 10.089 -5.408 -23.384 1.00 95.12 88 TYR A N 1
ATOM 708 C CA . TYR A 1 88 ? 11.476 -5.203 -23.769 1.00 95.12 88 TYR A CA 1
ATOM 709 C C . TYR A 1 88 ? 11.998 -6.355 -24.628 1.00 95.12 88 TYR A C 1
ATOM 711 O O . TYR A 1 88 ? 12.557 -6.102 -25.693 1.00 95.12 88 TYR A O 1
ATOM 719 N N . ASP A 1 89 ? 11.767 -7.602 -24.218 1.00 95.38 89 ASP A N 1
ATOM 720 C CA . ASP A 1 89 ? 12.216 -8.784 -24.959 1.00 95.38 89 ASP A CA 1
ATOM 721 C C . ASP A 1 89 ? 11.605 -8.872 -26.362 1.00 95.38 89 ASP A C 1
ATOM 723 O O . ASP A 1 89 ? 12.300 -9.227 -27.316 1.00 95.38 89 ASP A O 1
ATOM 727 N N . ILE A 1 90 ? 10.317 -8.540 -26.505 1.00 95.12 90 ILE A N 1
ATOM 728 C CA . ILE A 1 90 ? 9.636 -8.492 -27.808 1.00 95.12 90 ILE A CA 1
ATOM 729 C C . ILE A 1 90 ? 10.244 -7.385 -28.674 1.00 95.12 90 ILE A C 1
ATOM 731 O O . ILE A 1 90 ? 10.713 -7.653 -29.777 1.00 95.12 90 ILE A O 1
ATOM 735 N N . ALA A 1 91 ? 10.312 -6.157 -28.152 1.00 93.94 91 ALA A N 1
ATOM 736 C CA . ALA A 1 91 ? 10.832 -5.011 -28.892 1.00 93.94 91 ALA A CA 1
ATOM 737 C C . ALA A 1 91 ? 12.293 -5.209 -29.325 1.00 93.94 91 ALA A C 1
ATOM 739 O O . ALA A 1 91 ? 12.668 -4.840 -30.437 1.00 93.94 91 ALA A O 1
ATOM 740 N N . PHE A 1 92 ? 13.109 -5.830 -28.470 1.00 94.12 92 PHE A N 1
ATOM 741 C CA . PHE A 1 92 ? 14.495 -6.156 -28.784 1.00 94.12 92 PHE A CA 1
ATOM 742 C C . PHE A 1 92 ? 14.599 -7.184 -29.920 1.00 94.12 92 PHE A C 1
ATOM 744 O O . PHE A 1 92 ? 15.405 -6.994 -30.829 1.00 94.12 92 PHE A O 1
ATOM 751 N N . LYS A 1 93 ? 13.773 -8.242 -29.906 1.00 95.12 93 LYS A N 1
ATOM 752 C CA . LYS A 1 93 ? 13.728 -9.250 -30.983 1.00 95.12 93 LYS A CA 1
ATOM 753 C C . LYS A 1 93 ? 13.269 -8.663 -32.315 1.00 95.12 93 LYS A C 1
ATOM 755 O O . LYS A 1 93 ? 13.823 -9.019 -33.351 1.00 95.12 93 LYS A O 1
ATOM 760 N N . ASP A 1 94 ? 12.312 -7.745 -32.267 1.00 96.12 94 ASP A N 1
ATOM 761 C CA . ASP A 1 94 ? 11.732 -7.104 -33.448 1.00 96.12 94 ASP A CA 1
ATOM 762 C C . ASP A 1 94 ? 12.579 -5.926 -33.972 1.00 96.12 94 ASP A C 1
ATOM 764 O O . ASP A 1 94 ? 12.232 -5.306 -34.977 1.00 96.12 94 ASP A O 1
ATOM 768 N N . GLY A 1 95 ? 13.698 -5.597 -33.311 1.00 93.88 95 GLY A N 1
ATOM 769 C CA . GLY A 1 95 ? 14.583 -4.493 -33.703 1.00 93.88 95 GLY A CA 1
ATOM 770 C C . GLY A 1 95 ? 13.966 -3.099 -33.521 1.00 93.88 95 GLY A C 1
ATOM 771 O O . GLY A 1 95 ? 14.377 -2.151 -34.191 1.00 93.88 95 GLY A O 1
ATOM 772 N N . ILE A 1 96 ? 12.974 -2.969 -32.638 1.00 95.38 96 ILE A N 1
ATOM 773 C CA . ILE A 1 96 ? 12.265 -1.717 -32.345 1.00 95.38 96 ILE A CA 1
ATOM 774 C C . ILE A 1 96 ? 13.147 -0.803 -31.475 1.00 95.38 96 ILE A C 1
ATOM 776 O O . ILE A 1 96 ? 13.926 -1.270 -30.643 1.00 95.38 96 ILE A O 1
ATOM 780 N N . ASP A 1 97 ? 13.013 0.519 -31.632 1.00 93.56 97 ASP A N 1
ATOM 781 C CA . ASP A 1 97 ? 13.689 1.494 -30.767 1.00 93.56 97 ASP A CA 1
ATOM 782 C C . ASP A 1 97 ? 13.262 1.350 -29.292 1.00 93.56 97 ASP A C 1
ATOM 784 O O . ASP A 1 97 ? 12.089 1.452 -28.929 1.00 93.56 97 ASP A O 1
ATOM 788 N N . LEU A 1 98 ? 14.253 1.162 -28.420 1.00 93.69 98 LEU A N 1
ATOM 789 C CA . LEU A 1 98 ? 14.082 0.917 -26.986 1.00 93.69 98 LEU A CA 1
ATOM 790 C C . LEU A 1 98 ? 14.198 2.189 -26.139 1.00 93.69 98 LEU A C 1
ATOM 792 O O . LEU A 1 98 ? 14.173 2.111 -24.910 1.00 93.69 98 LEU A O 1
ATOM 796 N N . THR A 1 99 ? 14.362 3.359 -26.757 1.00 94.19 99 THR A N 1
ATOM 797 C CA . THR A 1 99 ? 14.586 4.630 -26.052 1.00 94.19 99 THR A CA 1
ATOM 798 C C . THR A 1 99 ? 13.492 4.924 -25.024 1.00 94.19 99 THR A C 1
ATOM 800 O O . THR A 1 99 ? 13.795 5.285 -23.885 1.00 94.19 99 THR A O 1
ATOM 803 N N . ASN A 1 100 ? 12.224 4.714 -25.384 1.00 91.38 100 ASN A N 1
ATOM 804 C CA . ASN A 1 100 ? 11.096 4.954 -24.479 1.00 91.38 100 ASN A CA 1
ATOM 805 C C . ASN A 1 100 ? 11.027 3.919 -23.349 1.00 91.38 100 ASN A C 1
ATOM 807 O O . ASN A 1 100 ? 10.845 4.296 -22.194 1.00 91.38 100 ASN A O 1
ATOM 811 N N . LEU A 1 101 ? 11.277 2.644 -23.655 1.00 92.25 101 LEU A N 1
ATOM 812 C CA . LEU A 1 101 ? 11.336 1.570 -22.660 1.00 92.25 101 LEU A CA 1
ATOM 813 C C . LEU A 1 101 ? 12.439 1.830 -21.623 1.00 92.25 101 LEU A C 1
ATOM 815 O O . LEU A 1 101 ? 12.228 1.701 -20.420 1.00 92.25 101 LEU A O 1
ATOM 819 N N . LYS A 1 102 ? 13.617 2.284 -22.055 1.00 92.75 102 LYS A N 1
ATOM 820 C CA . LYS A 1 102 ? 14.706 2.633 -21.129 1.00 92.75 102 LYS A CA 1
ATOM 821 C C . LYS A 1 102 ? 14.329 3.777 -20.182 1.00 92.75 102 LYS A C 1
ATOM 823 O O . LYS A 1 102 ? 14.687 3.715 -19.009 1.00 92.75 102 LYS A O 1
ATOM 828 N N . LYS A 1 103 ? 13.595 4.789 -20.660 1.00 92.50 103 LYS A N 1
ATOM 829 C CA . LYS A 1 103 ? 13.094 5.887 -19.812 1.00 92.50 103 LYS A CA 1
ATOM 830 C C . LYS A 1 103 ? 12.070 5.392 -18.794 1.00 92.50 103 LYS A C 1
ATOM 832 O O . LYS A 1 103 ? 12.192 5.709 -17.615 1.00 92.50 103 LYS A O 1
ATOM 837 N N . GLU A 1 104 ? 11.119 4.577 -19.240 1.00 92.44 104 GLU A N 1
ATOM 838 C CA . GLU A 1 104 ? 10.107 3.966 -18.375 1.00 92.44 104 GLU A CA 1
ATOM 839 C C . GLU A 1 104 ? 10.755 3.145 -17.249 1.00 92.44 104 GLU A C 1
ATOM 841 O O . GLU A 1 104 ? 10.396 3.285 -16.081 1.00 92.44 104 GLU A O 1
ATOM 846 N N . ARG A 1 105 ? 11.790 2.360 -17.575 1.00 93.50 105 ARG A N 1
ATOM 847 C CA . ARG A 1 105 ? 12.541 1.568 -16.594 1.00 93.50 105 ARG A CA 1
ATOM 848 C C . ARG A 1 105 ? 13.161 2.426 -15.489 1.00 93.50 105 ARG A C 1
ATOM 850 O O . ARG A 1 105 ? 13.129 2.036 -14.324 1.00 93.50 105 ARG A O 1
ATOM 857 N N . GLU A 1 106 ? 13.744 3.572 -15.834 1.00 93.75 106 GLU A N 1
ATOM 858 C CA . GLU A 1 106 ? 14.334 4.482 -14.844 1.00 93.75 106 GLU A CA 1
ATOM 859 C C . GLU A 1 106 ? 13.267 5.154 -13.972 1.00 93.75 106 GLU A C 1
ATOM 861 O O . GLU A 1 106 ? 13.442 5.255 -12.757 1.00 93.75 106 GLU A O 1
ATOM 866 N N . MET A 1 107 ? 12.124 5.531 -14.550 1.00 93.06 107 MET A N 1
ATOM 867 C CA . MET A 1 107 ? 10.988 6.060 -13.788 1.00 93.06 107 MET A CA 1
ATOM 868 C C . MET A 1 107 ? 10.440 5.025 -12.791 1.00 93.06 107 MET A C 1
ATOM 870 O O . MET A 1 107 ? 10.247 5.349 -11.618 1.00 93.06 107 MET A O 1
ATOM 874 N N . LEU A 1 108 ? 10.294 3.763 -13.212 1.00 93.81 108 LEU A N 1
ATOM 875 C CA . LEU A 1 108 ? 9.883 2.649 -12.348 1.00 93.81 108 LEU A CA 1
ATOM 876 C C . LEU A 1 108 ? 10.839 2.433 -11.166 1.00 93.81 108 LEU A C 1
ATOM 878 O O . LEU A 1 108 ? 10.390 2.207 -10.040 1.00 93.81 108 LEU A O 1
ATOM 882 N N . LYS A 1 109 ? 12.158 2.540 -11.386 1.00 93.00 109 LYS A N 1
ATOM 883 C CA . LYS A 1 109 ? 13.156 2.435 -10.304 1.00 93.00 109 LYS A CA 1
ATOM 884 C C . LYS A 1 109 ? 12.996 3.540 -9.261 1.00 93.00 109 LYS A C 1
ATOM 886 O O . LYS A 1 109 ? 13.132 3.267 -8.071 1.00 93.00 109 LYS A O 1
ATOM 891 N N . GLN A 1 110 ? 12.713 4.762 -9.706 1.00 94.19 110 GLN A N 1
ATOM 892 C CA . GLN A 1 110 ? 12.604 5.942 -8.844 1.00 94.19 110 GLN A CA 1
ATOM 893 C C . GLN A 1 110 ? 11.253 6.053 -8.128 1.00 94.19 110 GLN A C 1
ATOM 895 O O . GLN A 1 110 ? 11.148 6.793 -7.149 1.00 94.19 110 GLN A O 1
ATOM 900 N N . ALA A 1 111 ? 10.219 5.337 -8.585 1.00 93.94 111 ALA A N 1
ATOM 901 C CA . ALA A 1 111 ? 8.866 5.479 -8.055 1.00 93.94 111 ALA A CA 1
ATOM 902 C C . ALA A 1 111 ? 8.780 5.326 -6.518 1.00 93.94 111 ALA A C 1
ATOM 904 O O . ALA A 1 111 ? 8.206 6.213 -5.891 1.00 93.94 111 ALA A O 1
ATOM 905 N N . PRO A 1 112 ? 9.395 4.322 -5.856 1.00 93.06 112 PRO A N 1
ATOM 906 C CA . PRO A 1 112 ? 9.340 4.223 -4.393 1.00 93.06 112 PRO A CA 1
ATOM 907 C C . PRO A 1 112 ? 9.961 5.422 -3.665 1.00 93.06 112 PRO A C 1
ATOM 909 O O . PRO A 1 112 ? 9.404 5.880 -2.678 1.00 93.06 112 PRO A O 1
ATOM 912 N N . GLN A 1 113 ? 11.072 5.966 -4.168 1.00 93.25 113 GLN A N 1
ATOM 913 C CA . GLN A 1 113 ? 11.735 7.125 -3.555 1.00 93.25 113 GLN A CA 1
ATOM 914 C C . GLN A 1 113 ? 10.881 8.385 -3.689 1.00 93.25 113 GLN A C 1
ATOM 916 O O . GLN A 1 113 ? 10.714 9.133 -2.731 1.00 93.25 113 GLN A O 1
ATOM 921 N N . LYS A 1 114 ? 10.281 8.602 -4.867 1.00 93.81 114 LYS A N 1
ATOM 922 C CA . LYS A 1 114 ? 9.314 9.690 -5.045 1.00 93.81 114 LYS A CA 1
ATOM 923 C C . LYS A 1 114 ? 8.117 9.508 -4.108 1.00 93.81 114 LYS A C 1
ATOM 925 O O . LYS A 1 114 ? 7.670 10.481 -3.515 1.00 93.81 114 LYS A O 1
ATOM 930 N N . ALA A 1 115 ? 7.619 8.278 -3.954 1.00 93.88 115 ALA A N 1
ATOM 931 C CA . ALA A 1 115 ? 6.509 7.984 -3.055 1.00 93.88 115 ALA A CA 1
ATOM 932 C C . ALA A 1 115 ? 6.823 8.352 -1.600 1.00 93.88 115 ALA A C 1
ATOM 934 O O . ALA A 1 115 ? 5.978 8.954 -0.950 1.00 93.88 115 ALA A O 1
ATOM 935 N N . GLU A 1 116 ? 8.021 8.018 -1.111 1.00 93.50 116 GLU A N 1
ATOM 936 C CA . GLU A 1 116 ? 8.468 8.353 0.249 1.00 93.50 116 GLU A CA 1
ATOM 937 C C . GLU A 1 116 ? 8.432 9.874 0.466 1.00 93.50 116 GLU A C 1
ATOM 939 O O . GLU A 1 116 ? 7.758 10.345 1.379 1.00 93.50 116 GLU A O 1
ATOM 944 N N . ILE A 1 117 ? 9.002 10.647 -0.467 1.00 93.19 117 ILE A N 1
ATOM 945 C CA . ILE A 1 117 ? 8.980 12.121 -0.425 1.00 93.19 117 ILE A CA 1
ATOM 946 C C . ILE A 1 117 ? 7.543 12.673 -0.392 1.00 93.19 117 ILE A C 1
ATOM 948 O O . ILE A 1 117 ? 7.242 13.591 0.370 1.00 93.19 117 ILE A O 1
ATOM 952 N N . TYR A 1 118 ? 6.635 12.133 -1.212 1.00 91.62 118 TYR A N 1
ATOM 953 C CA . TYR A 1 118 ? 5.235 12.573 -1.215 1.00 91.62 118 TYR A CA 1
ATOM 954 C C . TYR A 1 118 ? 4.513 12.231 0.093 1.00 91.62 118 TYR A C 1
ATOM 956 O O . TYR A 1 118 ? 3.747 13.050 0.604 1.00 91.62 118 TYR A O 1
ATOM 964 N N . LEU A 1 119 ? 4.745 11.042 0.649 1.00 93.25 119 LEU A N 1
ATOM 965 C CA . LEU A 1 119 ? 4.092 10.602 1.881 1.00 93.25 119 LEU A CA 1
ATOM 966 C C . LEU A 1 119 ? 4.508 11.417 3.105 1.00 93.25 119 LEU A C 1
ATOM 968 O O . LEU A 1 119 ? 3.659 11.650 3.970 1.00 93.25 119 LEU A O 1
ATOM 972 N N . ASP A 1 120 ? 5.748 11.905 3.145 1.00 90.31 120 ASP A N 1
ATOM 973 C CA . ASP A 1 120 ? 6.225 12.809 4.198 1.00 90.31 120 ASP A CA 1
ATOM 974 C C . ASP A 1 120 ? 5.426 14.123 4.234 1.00 90.31 120 ASP A C 1
ATOM 976 O O . ASP A 1 120 ? 5.228 14.708 5.298 1.00 90.31 120 ASP A O 1
ATOM 980 N N . SER A 1 121 ? 4.900 14.561 3.085 1.00 89.94 121 SER A N 1
ATOM 981 C CA . SER A 1 121 ? 4.065 15.766 2.980 1.00 89.94 121 SER A CA 1
ATOM 982 C C . SER A 1 121 ? 2.570 15.538 3.235 1.00 89.94 121 SER A C 1
ATOM 984 O O . SER A 1 121 ? 1.826 16.504 3.391 1.00 89.94 121 SER A O 1
ATOM 986 N N . CYS A 1 122 ? 2.109 14.284 3.280 1.00 89.44 122 CYS A N 1
ATOM 987 C CA . CYS A 1 122 ? 0.692 13.974 3.468 1.00 89.44 122 CYS A CA 1
ATOM 988 C C . CYS A 1 122 ? 0.267 14.255 4.915 1.00 89.44 122 CYS A C 1
ATOM 990 O O . CYS A 1 122 ? 0.865 13.726 5.857 1.00 89.44 122 CYS A O 1
ATOM 992 N N . ILE A 1 123 ? -0.814 15.016 5.086 1.00 86.44 123 ILE A N 1
ATOM 993 C CA . ILE A 1 123 ? -1.405 15.349 6.393 1.00 86.44 123 ILE A CA 1
ATOM 994 C C . ILE A 1 123 ? -2.729 14.620 6.635 1.00 86.44 123 ILE A C 1
ATOM 996 O O . ILE A 1 123 ? -3.260 14.640 7.744 1.00 86.44 123 ILE A O 1
ATOM 1000 N N . SER A 1 124 ? -3.270 13.969 5.604 1.00 85.25 124 SER A N 1
ATOM 1001 C CA . SER A 1 124 ? -4.535 13.250 5.667 1.00 85.25 124 SER A CA 1
ATOM 1002 C C . SER A 1 124 ? -4.445 11.851 5.068 1.00 85.25 124 SER A C 1
ATOM 1004 O O . SER A 1 124 ? -3.626 11.542 4.201 1.00 85.25 124 SER A O 1
ATOM 1006 N N . PHE A 1 125 ? -5.358 10.991 5.506 1.00 85.19 125 PHE A N 1
ATOM 1007 C CA . PHE A 1 125 ? -5.468 9.635 4.989 1.00 85.19 125 PHE A CA 1
ATOM 1008 C C . PHE A 1 125 ? -5.871 9.588 3.505 1.00 85.19 125 PHE A C 1
ATOM 1010 O O . PHE A 1 125 ? -5.381 8.749 2.749 1.00 85.19 125 PHE A O 1
ATOM 1017 N N . SER A 1 126 ? -6.721 10.519 3.066 1.00 87.00 126 SER A N 1
ATOM 1018 C CA . SER A 1 126 ? -7.150 10.621 1.667 1.00 87.00 126 SER A CA 1
ATOM 1019 C C . SER A 1 126 ? -5.973 10.862 0.719 1.00 87.00 126 SER A C 1
ATOM 1021 O O . SER A 1 126 ? -5.922 10.260 -0.353 1.00 87.00 126 SER A O 1
ATOM 1023 N N . GLU A 1 127 ? -5.007 11.688 1.127 1.00 89.62 127 GLU A N 1
ATOM 1024 C CA . GLU A 1 127 ? -3.786 11.954 0.356 1.00 89.62 127 GLU A CA 1
ATOM 1025 C C . GLU A 1 127 ? -2.902 10.705 0.259 1.00 89.62 127 GLU A C 1
ATOM 1027 O O . GLU A 1 127 ? -2.516 10.309 -0.843 1.00 89.62 127 GLU A O 1
ATOM 1032 N N . ILE A 1 128 ? -2.669 10.017 1.386 1.00 91.25 128 ILE A N 1
ATOM 1033 C CA . ILE A 1 128 ? -1.912 8.750 1.421 1.00 91.25 128 ILE A CA 1
ATOM 1034 C C . ILE A 1 128 ? -2.551 7.724 0.478 1.00 91.25 128 ILE A C 1
ATOM 1036 O O . ILE A 1 128 ? -1.868 7.023 -0.275 1.00 91.25 128 ILE A O 1
ATOM 1040 N N . LYS A 1 129 ? -3.884 7.635 0.493 1.00 88.00 129 LYS A N 1
ATOM 1041 C CA . LYS A 1 129 ? -4.630 6.683 -0.327 1.00 88.00 129 LYS A CA 1
ATOM 1042 C C . LYS A 1 129 ? -4.506 6.979 -1.817 1.00 88.00 129 LYS A C 1
ATOM 1044 O O . LYS A 1 129 ? -4.308 6.034 -2.584 1.00 88.00 129 LYS A O 1
ATOM 1049 N N . ALA A 1 130 ? -4.613 8.248 -2.205 1.00 89.56 130 ALA A N 1
ATOM 1050 C CA . ALA A 1 130 ? -4.610 8.685 -3.598 1.00 89.56 130 ALA A CA 1
ATOM 1051 C C . ALA A 1 130 ? -3.281 8.415 -4.320 1.00 89.56 130 ALA A C 1
ATOM 1053 O O . ALA A 1 130 ? -3.269 8.248 -5.541 1.00 89.56 130 ALA A O 1
ATOM 1054 N N . LEU A 1 131 ? -2.171 8.331 -3.580 1.00 92.00 131 LEU A N 1
ATOM 1055 C CA . LEU A 1 131 ? -0.868 8.036 -4.161 1.00 92.00 131 LEU A CA 1
ATOM 1056 C C . LEU A 1 131 ? -0.886 6.681 -4.885 1.00 92.00 131 LEU A C 1
ATOM 1058 O O . LEU A 1 131 ? -1.479 5.711 -4.428 1.00 92.00 131 LEU A O 1
ATOM 1062 N N . SER A 1 132 ? -0.233 6.567 -6.028 1.00 91.75 132 SER A N 1
ATOM 1063 C CA . SER A 1 132 ? -0.111 5.292 -6.735 1.00 91.75 132 SER A CA 1
ATOM 1064 C C . SER A 1 132 ? 1.175 5.279 -7.531 1.00 91.75 132 SER A C 1
ATOM 1066 O O . SER A 1 132 ? 1.769 6.330 -7.755 1.00 91.75 132 SER A O 1
ATOM 1068 N N . ILE A 1 133 ? 1.595 4.102 -7.987 1.00 90.38 133 ILE A N 1
ATOM 1069 C CA . ILE A 1 133 ? 2.780 4.021 -8.833 1.00 90.38 133 ILE A CA 1
ATOM 1070 C C . ILE A 1 133 ? 2.604 4.784 -10.155 1.00 90.38 133 ILE A C 1
ATOM 1072 O O . ILE A 1 133 ? 3.525 5.463 -10.591 1.00 90.38 133 ILE A O 1
ATOM 1076 N N . PHE A 1 134 ? 1.400 4.776 -10.733 1.00 88.12 134 PHE A N 1
ATOM 1077 C CA . PHE A 1 134 ? 1.088 5.515 -11.961 1.00 88.12 134 PHE A CA 1
ATOM 1078 C C . PHE A 1 134 ? 1.184 7.032 -11.794 1.00 88.12 134 PHE A C 1
ATOM 1080 O O . PHE A 1 134 ? 1.474 7.729 -12.754 1.00 88.12 134 PHE A O 1
ATOM 1087 N N . ALA A 1 135 ? 0.978 7.555 -10.583 1.00 86.38 135 ALA A N 1
ATOM 1088 C CA . ALA A 1 135 ? 1.161 8.979 -10.305 1.00 86.38 135 ALA A CA 1
ATOM 1089 C C . ALA A 1 135 ? 2.646 9.394 -10.219 1.00 86.38 135 ALA A C 1
ATOM 1091 O O . ALA A 1 135 ? 2.941 10.576 -10.054 1.00 86.38 135 ALA A O 1
ATOM 1092 N N . LEU A 1 136 ? 3.580 8.436 -10.272 1.00 87.31 136 LEU A N 1
ATOM 1093 C CA . LEU A 1 136 ? 5.009 8.639 -9.998 1.00 87.31 136 LEU A CA 1
ATOM 1094 C C . LEU A 1 136 ? 5.917 8.403 -11.214 1.00 87.31 136 LEU A C 1
ATOM 1096 O O . LEU A 1 136 ? 7.093 8.803 -11.180 1.00 87.31 136 LEU A O 1
ATOM 1100 N N . ILE A 1 137 ? 5.381 7.747 -12.244 1.00 83.69 137 ILE A N 1
ATOM 1101 C CA . ILE A 1 137 ? 6.029 7.437 -13.524 1.00 83.69 137 ILE A CA 1
ATOM 1102 C C . ILE A 1 137 ? 5.659 8.535 -14.515 1.00 83.69 137 ILE A C 1
ATOM 1104 O O . ILE A 1 137 ? 6.604 9.193 -15.001 1.00 83.69 137 ILE A O 1
#

Sequence (137 aa):
MNVILHKNDNGSNVISYVAKGYDIKKIQKQIGGVEISTKSQDIDFDYINAYDISGNTVNLDLEKARELKIKKIRESRDEMFIDFDKRYDIAFKDGIDLTNLKKEREMLKQAPQKAEIYLDSCISFSEIKALSIFALI

pLDDT: mean 86.0, std 9.71, range [47.81, 96.12]

Foldseek 3Di:
DFWWWAADPVRATDIDDDDPPDDPVVVCVVRVTAGPGDDPPVDDPLQSRQWDQPPNDIDGNLVSLLVSLLVVQVVVLVVVVVVLVVVVVVCVVVVHDCVVSVVVVVQSVCQSVVSNVQSVVDPDPVSSVPDHSVVRD

Radius of gyration: 20.93 Å; chains: 1; bounding box: 47×29×59 Å

Secondary structure (DSSP, 8-state):
-EEEEEE-TTS-EEEEEEPTT--HHHHHHHHT-EEE-S-TTSS-GGGGGGEEEETTEEEE-HHHHHHHHHHHHHHHHHHHHHHHHHHHHHHHHTT---HHHHHHHHHHHHHHHHHHHHHHH--SHHHHHH--GGGT-